Protein AF-A0AA51BH95-F1 (afdb_monomer)

Organism: NCBI:txid2847429

Radius of gyration: 32.67 Å; Cα contacts (8 Å, |Δi|>4): 1; chains: 1; bounding box: 73×71×39 Å

Secondary structure (DSSP, 8-state):
--HHHHHTT--TTS-PPPP----------------HHHHHHHHHHHTTTT-S-S-----

Foldseek 3Di:
DCVVVVVVVDDPPPDPDPDPDPDPDDPDPDDDDDDPVNVVVCVVCVVVVVPDDDDDDDD

Sequence (59 aa):
MDRLLRLGGGMPGLSQPPPPTDAPVVDTAEQVYISSLALLKMLKHGRAGSNGGYGSHVR

Structure (mmCIF, N/CA/C/O backbone):
data_AF-A0AA51BH95-F1
#
_entry.id   AF-A0AA51BH95-F1
#
loop_
_atom_site.group_PDB
_atom_site.id
_atom_site.type_symbol
_atom_site.label_atom_id
_atom_site.label_alt_id
_atom_site.label_comp_id
_atom_site.label_asym_id
_atom_site.label_entity_id
_atom_site.label_seq_id
_atom_site.pdbx_PDB_ins_code
_atom_site.Cartn_x
_atom_site.Cartn_y
_atom_site.Cartn_z
_atom_site.occupancy
_atom_site.B_iso_or_equiv
_atom_site.auth_seq_id
_atom_site.auth_comp_id
_atom_site.auth_asym_id
_atom_site.auth_atom_id
_atom_site.pdbx_PDB_model_num
ATOM 1 N N . MET A 1 1 ? -42.352 62.363 2.719 1.00 56.56 1 MET A N 1
ATOM 2 C CA . MET A 1 1 ? -42.703 60.931 2.556 1.00 56.56 1 MET A CA 1
ATOM 3 C C . MET A 1 1 ? -41.428 60.095 2.388 1.00 56.56 1 MET A C 1
ATOM 5 O O . MET A 1 1 ? -41.382 59.157 1.612 1.00 56.56 1 MET A O 1
ATOM 9 N N . ASP A 1 2 ? -40.392 60.403 3.172 1.00 58.88 2 ASP A N 1
ATOM 10 C CA . ASP A 1 2 ? -39.005 59.983 2.898 1.00 58.88 2 ASP A CA 1
ATOM 11 C C . ASP A 1 2 ? -38.495 58.957 3.922 1.00 58.88 2 ASP A C 1
ATOM 13 O O . ASP A 1 2 ? -37.480 58.295 3.728 1.00 58.88 2 ASP A O 1
ATOM 17 N N . ARG A 1 3 ? -39.239 58.778 5.023 1.00 59.22 3 ARG A N 1
ATOM 18 C CA . ARG A 1 3 ? -38.963 57.756 6.044 1.00 59.22 3 ARG A CA 1
ATOM 19 C C . ARG A 1 3 ? -39.404 56.352 5.611 1.00 59.22 3 ARG A C 1
ATOM 21 O O . ARG A 1 3 ? -38.752 55.386 5.985 1.00 59.22 3 ARG A O 1
ATOM 28 N N . LEU A 1 4 ? -40.448 56.244 4.781 1.00 59.56 4 LEU A N 1
ATOM 29 C CA . LEU A 1 4 ? -40.858 54.985 4.137 1.00 59.56 4 LEU A CA 1
ATOM 30 C C . LEU A 1 4 ? -39.880 54.569 3.029 1.00 59.56 4 LEU A C 1
ATOM 32 O O . LEU A 1 4 ? -39.570 53.391 2.900 1.00 59.56 4 LEU A O 1
ATOM 36 N N . LEU A 1 5 ? -39.324 55.535 2.290 1.00 61.50 5 LEU A N 1
ATOM 37 C CA . LEU A 1 5 ? -38.324 55.276 1.250 1.00 61.50 5 LEU A CA 1
ATOM 38 C C . LEU A 1 5 ? -36.981 54.799 1.836 1.00 61.50 5 LEU A C 1
ATOM 40 O O . LEU A 1 5 ? -36.278 54.012 1.212 1.00 61.50 5 LEU A O 1
ATOM 44 N N . ARG A 1 6 ? 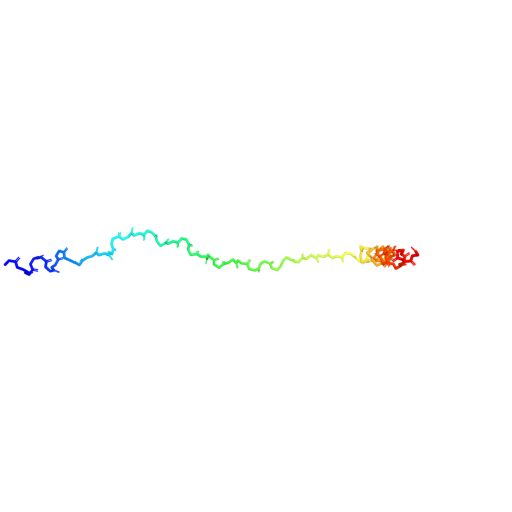-36.650 55.208 3.069 1.00 57.81 6 ARG A N 1
ATOM 45 C CA . ARG A 1 6 ? -35.438 54.762 3.777 1.00 57.81 6 ARG A CA 1
ATOM 46 C C . ARG A 1 6 ? -35.585 53.393 4.458 1.00 57.81 6 ARG A C 1
ATOM 48 O O . ARG A 1 6 ? -34.580 52.718 4.647 1.00 57.81 6 ARG A O 1
ATOM 55 N N . LEU A 1 7 ? -36.811 52.961 4.770 1.00 58.84 7 LEU A N 1
ATOM 56 C CA . LEU A 1 7 ? -37.104 51.582 5.194 1.00 58.84 7 LEU A CA 1
ATOM 57 C C . LEU A 1 7 ? -37.270 50.630 3.991 1.00 58.84 7 LEU A C 1
ATOM 59 O O . LEU A 1 7 ? -37.015 49.441 4.121 1.00 58.84 7 LEU A O 1
ATOM 63 N N . GLY A 1 8 ? -37.611 51.155 2.807 1.00 54.47 8 GLY A N 1
ATOM 64 C CA . GLY A 1 8 ? -37.580 50.425 1.530 1.00 54.47 8 GLY A CA 1
ATOM 65 C C . GLY A 1 8 ? -36.187 50.295 0.895 1.00 54.47 8 GLY A C 1
ATOM 66 O O . GLY A 1 8 ? -36.036 49.600 -0.103 1.00 54.47 8 GLY A O 1
ATOM 67 N N . GLY A 1 9 ? -35.166 50.944 1.466 1.00 57.25 9 GLY A N 1
ATOM 68 C CA . GLY A 1 9 ? -33.768 50.850 1.024 1.00 57.25 9 GLY A CA 1
ATOM 69 C C . GLY A 1 9 ? -32.926 49.831 1.797 1.00 57.25 9 GLY A C 1
ATOM 70 O O . GLY A 1 9 ? -31.720 49.746 1.582 1.00 57.25 9 GLY A O 1
ATOM 71 N N . GLY A 1 10 ? -33.533 49.086 2.722 1.00 58.31 10 GLY A N 1
ATOM 72 C CA . GLY A 1 10 ? -32.837 48.159 3.606 1.00 58.31 10 GLY A CA 1
ATOM 73 C C . GLY A 1 10 ? -33.327 46.733 3.427 1.00 58.31 10 GLY A C 1
ATOM 74 O O . GLY A 1 10 ? -34.179 46.305 4.192 1.00 58.31 10 GLY A O 1
ATOM 75 N N . MET A 1 11 ? -32.786 46.023 2.432 1.00 60.28 11 MET A N 1
ATOM 76 C CA . MET A 1 11 ? -32.446 44.589 2.506 1.00 60.28 11 MET A CA 1
ATOM 77 C C . MET A 1 11 ? -31.881 44.084 1.161 1.00 60.28 11 MET A C 1
ATOM 79 O O . MET A 1 11 ? -32.499 43.257 0.490 1.00 60.28 11 MET A O 1
ATOM 83 N N . PRO A 1 12 ? -30.658 44.484 0.763 1.00 50.09 12 PRO A N 1
ATOM 84 C CA . PRO A 1 12 ? -29.796 43.590 -0.007 1.00 50.09 12 PRO A CA 1
ATOM 85 C C . PRO A 1 12 ? -29.346 42.456 0.935 1.00 50.09 12 PRO A C 1
ATOM 87 O O . PRO A 1 12 ? -28.224 42.430 1.424 1.00 50.09 12 PRO A O 1
ATOM 90 N N . GLY A 1 13 ? -30.285 41.589 1.308 1.00 57.56 13 GLY A N 1
ATOM 91 C CA . GLY A 1 13 ? -30.093 40.563 2.339 1.00 57.56 13 GLY A CA 1
ATOM 92 C C . GLY A 1 13 ? -31.020 39.359 2.194 1.00 57.56 13 GLY A C 1
ATOM 93 O O . GLY A 1 13 ? -30.975 38.448 3.016 1.00 57.56 13 GLY A O 1
ATOM 94 N N . LEU A 1 14 ? -31.839 39.315 1.139 1.00 56.44 14 LEU A N 1
ATOM 95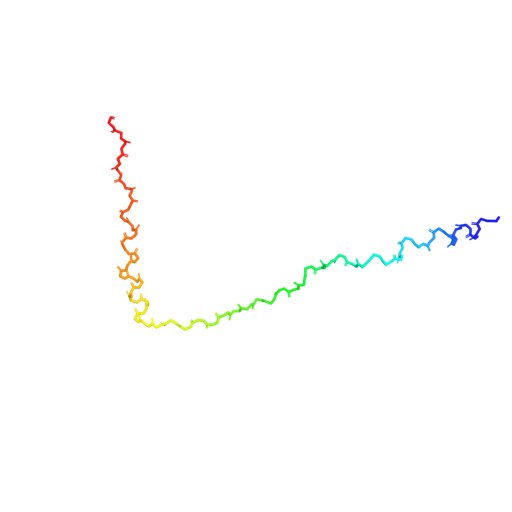 C CA . LEU A 1 14 ? -32.677 38.162 0.830 1.00 56.44 14 LEU A CA 1
ATOM 96 C C . LEU A 1 14 ? -31.862 37.117 0.062 1.00 56.44 14 LEU A C 1
ATOM 98 O O . LEU A 1 14 ? -31.898 37.030 -1.162 1.00 56.44 14 LEU A O 1
ATOM 102 N N . SER A 1 15 ? -31.115 36.345 0.853 1.00 61.38 15 SER A N 1
ATOM 103 C CA . SER A 1 15 ? -30.857 34.917 0.655 1.00 61.38 15 SER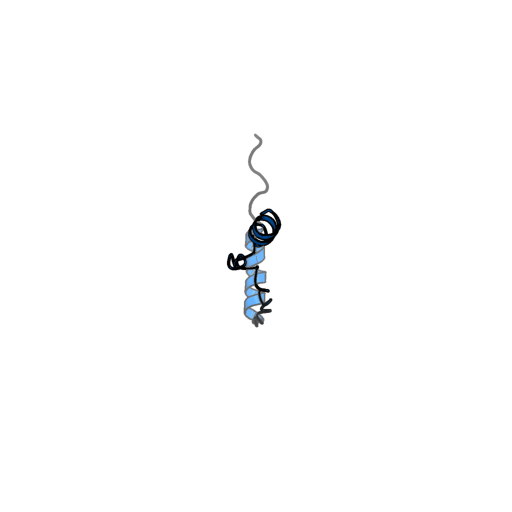 A CA 1
ATOM 104 C C . SER A 1 15 ? -30.422 34.495 -0.751 1.00 61.38 15 SER A C 1
ATOM 106 O O . SER A 1 15 ? -31.102 33.712 -1.414 1.00 61.38 15 SER A O 1
ATOM 108 N N . GLN A 1 16 ? -29.237 34.930 -1.175 1.00 62.25 16 GLN A N 1
ATOM 109 C CA . GLN A 1 16 ? -28.443 34.061 -2.037 1.00 62.25 16 GLN A CA 1
ATOM 110 C C . GLN A 1 16 ? -27.996 32.883 -1.154 1.00 62.25 16 GLN A C 1
ATOM 112 O O . GLN A 1 16 ? -27.424 33.144 -0.088 1.00 62.25 16 GLN A O 1
ATOM 117 N N . PRO A 1 17 ? -28.295 31.614 -1.504 1.00 65.56 17 PRO A N 1
ATOM 118 C CA . PRO A 1 17 ? -27.729 30.490 -0.773 1.00 65.56 17 PRO A CA 1
ATOM 119 C C . PRO A 1 17 ? -26.212 30.698 -0.752 1.00 65.56 17 PRO A C 1
ATOM 121 O O . PRO A 1 17 ? -25.645 31.012 -1.807 1.00 65.56 17 PRO A O 1
ATOM 124 N N . PRO A 1 18 ? -25.570 30.642 0.431 1.00 66.88 18 PRO A N 1
ATOM 125 C CA . PRO A 1 18 ? -24.135 30.841 0.520 1.00 66.88 18 PRO A CA 1
ATOM 126 C C . PRO A 1 18 ? -23.469 29.922 -0.510 1.00 66.88 18 PRO A C 1
ATOM 128 O O . PRO A 1 18 ? -23.900 28.769 -0.644 1.00 66.88 18 PRO A O 1
ATOM 131 N N . PRO A 1 19 ? -22.495 30.430 -1.291 1.00 68.31 19 PRO A N 1
ATOM 132 C CA . PRO A 1 19 ? -21.765 29.588 -2.227 1.00 68.31 19 PRO A CA 1
ATOM 133 C C . PRO A 1 19 ? -21.269 28.364 -1.455 1.00 68.31 19 PRO A C 1
ATOM 135 O O . PRO A 1 19 ? -20.900 28.534 -0.289 1.00 68.31 19 PRO A O 1
ATOM 138 N N . PRO A 1 20 ? -21.323 27.154 -2.044 1.00 71.06 20 PRO A N 1
ATOM 139 C CA . PRO A 1 20 ? -20.902 25.939 -1.362 1.00 71.06 20 PRO A CA 1
ATOM 140 C C . PRO A 1 20 ? -19.502 26.182 -0.810 1.00 71.06 20 PRO A C 1
ATOM 142 O O . PRO A 1 20 ? -18.539 26.335 -1.556 1.00 71.06 20 PRO A O 1
ATOM 145 N N . THR A 1 21 ? -19.430 26.353 0.506 1.00 74.69 21 THR A N 1
ATOM 146 C CA . THR A 1 21 ? -18.176 26.551 1.214 1.00 74.69 21 THR A CA 1
ATOM 147 C C . THR A 1 21 ? -17.418 25.247 1.086 1.00 74.69 21 THR A C 1
ATOM 149 O O . THR A 1 21 ? -18.049 24.199 1.244 1.00 74.69 21 THR A O 1
ATOM 152 N N . ASP A 1 22 ? -16.111 25.293 0.829 1.00 76.25 22 ASP A N 1
ATOM 153 C CA . ASP A 1 22 ? -15.277 24.095 0.908 1.00 76.25 22 ASP A CA 1
A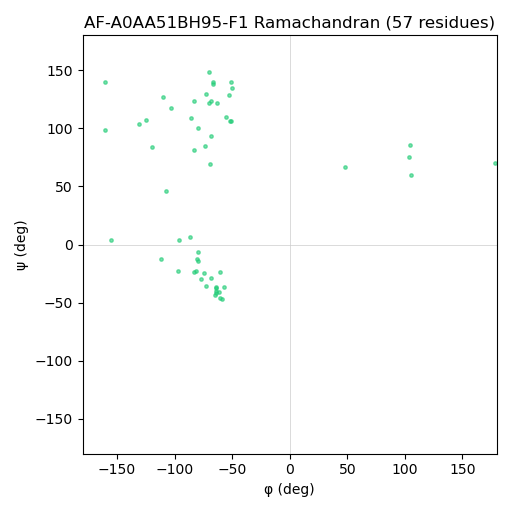TOM 154 C C . ASP A 1 22 ? -15.523 23.432 2.264 1.00 76.25 22 ASP A C 1
ATOM 156 O O . ASP A 1 22 ? -15.171 23.959 3.323 1.00 76.25 22 ASP A O 1
ATOM 160 N N . ALA A 1 23 ? -16.244 22.312 2.233 1.00 79.81 23 ALA A N 1
ATOM 161 C CA . ALA A 1 23 ? -16.497 21.536 3.424 1.00 79.81 23 ALA A CA 1
ATOM 162 C C . ALA A 1 23 ? -15.148 20.970 3.877 1.00 79.81 23 ALA A C 1
ATOM 164 O O . ALA A 1 23 ? -14.361 20.552 3.023 1.00 79.81 23 ALA A O 1
ATOM 165 N N . PRO A 1 24 ? -14.859 20.945 5.187 1.00 77.19 24 PRO A N 1
ATOM 166 C CA . PRO A 1 24 ? -13.640 20.327 5.679 1.00 77.19 24 PRO A CA 1
ATOM 167 C C . PRO A 1 24 ? -13.589 18.876 5.190 1.00 77.19 24 PRO A C 1
ATOM 169 O O . PRO A 1 24 ? -14.401 18.039 5.589 1.00 77.19 24 PRO A O 1
ATOM 172 N N . VAL A 1 25 ? -12.665 18.607 4.268 1.00 81.81 25 VAL A N 1
ATOM 173 C CA . VAL A 1 25 ? -12.412 17.268 3.746 1.00 81.81 25 VAL A CA 1
ATOM 174 C C . VAL A 1 25 ? -11.708 16.490 4.846 1.00 81.81 25 VAL A C 1
ATOM 176 O O . VAL A 1 25 ? -10.755 16.972 5.453 1.00 81.81 25 VAL A O 1
ATOM 179 N N . VAL A 1 26 ? -12.217 15.299 5.143 1.00 81.19 26 VAL A N 1
ATOM 180 C CA . VAL A 1 26 ? -11.609 14.419 6.138 1.00 81.19 26 VAL A CA 1
ATOM 181 C C . VAL A 1 26 ? -10.290 13.898 5.578 1.00 81.19 26 VAL A C 1
ATOM 183 O O . VAL A 1 26 ? -10.286 13.224 4.549 1.00 81.19 26 VAL A O 1
ATOM 186 N N . ASP A 1 27 ? -9.188 14.157 6.281 1.00 81.25 27 ASP A N 1
ATOM 187 C CA . ASP A 1 27 ? -7.911 13.494 6.027 1.00 81.25 27 ASP A CA 1
ATOM 188 C C . ASP A 1 27 ? -8.035 12.020 6.424 1.00 81.25 27 ASP A C 1
ATOM 190 O O . ASP A 1 27 ? -7.880 11.630 7.585 1.00 81.25 27 ASP A O 1
ATOM 194 N N . THR A 1 28 ? -8.367 11.174 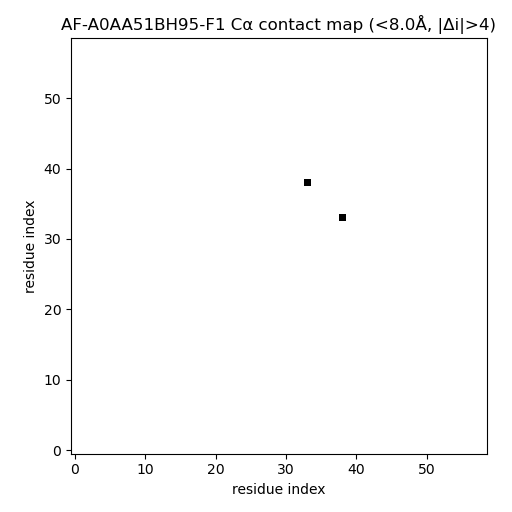5.454 1.00 83.75 28 THR A N 1
ATOM 195 C CA . THR A 1 28 ? -8.403 9.731 5.667 1.00 83.75 28 THR A CA 1
ATOM 196 C C . THR A 1 28 ? -6.977 9.197 5.606 1.00 83.75 28 THR A C 1
ATOM 198 O O . THR A 1 28 ? -6.419 9.000 4.526 1.00 83.75 28 THR A O 1
ATOM 201 N N . ALA A 1 29 ? -6.371 8.951 6.765 1.00 83.50 29 ALA A N 1
ATOM 202 C CA . ALA A 1 29 ? -5.126 8.196 6.849 1.00 83.50 29 ALA A CA 1
ATOM 203 C C . ALA A 1 29 ? -5.421 6.707 6.593 1.00 83.50 29 ALA A C 1
ATOM 205 O O . ALA A 1 29 ? -5.656 5.937 7.524 1.00 83.50 29 ALA A O 1
ATOM 206 N N . GLU A 1 30 ? -5.469 6.304 5.321 1.00 86.25 30 GLU A N 1
ATOM 207 C CA . GLU A 1 30 ? -5.652 4.902 4.943 1.00 86.25 30 GLU A CA 1
ATOM 208 C C . GLU A 1 30 ? -4.469 4.062 5.449 1.00 86.25 30 GLU A C 1
ATOM 210 O O . GLU A 1 30 ? -3.309 4.312 5.112 1.00 86.25 30 GLU A O 1
ATOM 215 N N . GLN A 1 31 ? -4.755 3.051 6.274 1.00 88.81 31 GLN A N 1
ATOM 216 C CA . GLN A 1 31 ? -3.731 2.131 6.753 1.00 88.81 31 GLN A CA 1
ATOM 217 C C . GLN A 1 31 ? -3.533 0.995 5.749 1.00 88.81 31 GLN A C 1
ATOM 219 O O . GLN A 1 31 ? -4.358 0.091 5.637 1.00 88.81 31 GLN A O 1
ATOM 224 N N . VAL A 1 32 ? -2.390 1.011 5.063 1.00 91.75 32 VAL A N 1
ATOM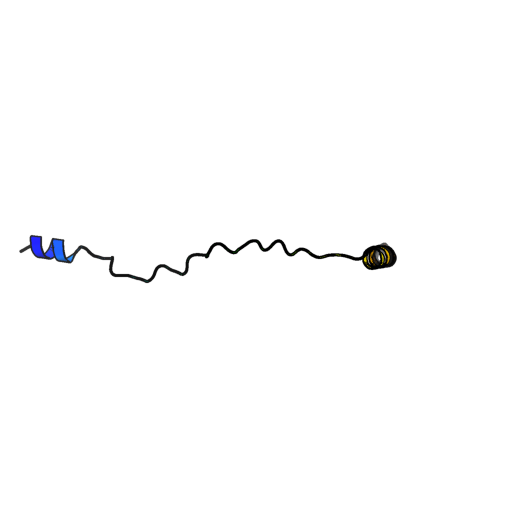 225 C CA . VAL A 1 32 ? -2.005 -0.040 4.117 1.00 91.75 32 VAL A CA 1
ATOM 226 C C . VAL A 1 32 ? -0.963 -0.958 4.753 1.00 91.75 32 VAL A C 1
ATOM 228 O O . VAL A 1 32 ? 0.154 -0.541 5.061 1.00 91.75 32 VAL A O 1
ATOM 231 N N . TYR A 1 33 ? -1.305 -2.236 4.917 1.00 94.38 33 TYR A N 1
ATOM 232 C CA . TYR A 1 33 ? -0.342 -3.260 5.323 1.00 94.38 33 TYR A CA 1
ATOM 233 C C . TYR A 1 33 ? 0.435 -3.759 4.107 1.00 94.38 33 TYR A C 1
ATOM 235 O O . TYR A 1 33 ? -0.141 -4.267 3.146 1.00 94.38 33 TYR A O 1
ATOM 243 N N . ILE A 1 34 ? 1.761 -3.662 4.164 1.00 94.00 34 ILE A N 1
ATOM 244 C CA . ILE A 1 34 ? 2.644 -4.126 3.094 1.00 94.00 34 ILE A CA 1
ATOM 245 C C . ILE A 1 34 ? 3.405 -5.357 3.584 1.00 94.00 34 ILE A C 1
ATOM 247 O O . ILE A 1 34 ? 4.054 -5.324 4.627 1.00 94.00 34 ILE A O 1
ATOM 251 N N . SER A 1 35 ? 3.341 -6.453 2.823 1.00 96.38 35 SER A N 1
ATOM 252 C CA . SER A 1 35 ? 4.101 -7.665 3.151 1.00 96.38 35 SER A CA 1
ATOM 253 C C . SER A 1 35 ? 5.605 -7.473 2.932 1.00 96.38 35 SER A C 1
ATOM 255 O O . SER A 1 35 ? 6.034 -6.796 1.993 1.00 96.38 35 SER A O 1
ATOM 257 N N . SER A 1 36 ? 6.424 -8.159 3.733 1.00 95.81 36 SER A N 1
ATOM 258 C CA . SER A 1 36 ? 7.885 -8.150 3.576 1.00 95.81 36 SER A CA 1
ATOM 259 C C . SER A 1 36 ? 8.326 -8.612 2.180 1.00 95.81 36 SER A C 1
ATOM 261 O O . SER A 1 36 ? 9.256 -8.051 1.607 1.00 95.81 36 SER A O 1
ATOM 263 N N . LEU A 1 37 ? 7.628 -9.591 1.584 1.00 95.69 37 LEU A N 1
ATOM 264 C CA . LEU A 1 37 ? 7.911 -10.061 0.224 1.00 95.69 37 LEU A CA 1
ATOM 265 C C . LEU A 1 37 ? 7.677 -8.964 -0.826 1.00 95.69 37 LEU A C 1
ATOM 267 O O . LEU A 1 37 ? 8.480 -8.828 -1.750 1.00 95.69 37 LEU A O 1
ATOM 271 N N . ALA A 1 38 ? 6.597 -8.185 -0.700 1.00 93.56 38 ALA A N 1
ATOM 272 C CA . ALA A 1 38 ? 6.317 -7.078 -1.612 1.00 93.56 38 ALA A CA 1
ATOM 273 C C . ALA A 1 38 ? 7.440 -6.032 -1.564 1.00 93.56 38 ALA A C 1
ATOM 275 O O . ALA A 1 38 ? 7.966 -5.667 -2.616 1.00 93.56 38 ALA A O 1
ATOM 276 N N . LEU A 1 39 ? 7.891 -5.655 -0.361 1.00 94.06 39 LEU A N 1
ATOM 277 C CA . LEU A 1 39 ? 9.024 -4.740 -0.179 1.00 94.06 39 LEU A CA 1
ATOM 278 C C . LEU A 1 39 ? 10.306 -5.276 -0.834 1.00 94.06 39 LEU A C 1
ATOM 280 O O . LEU A 1 39 ? 10.963 -4.562 -1.592 1.00 94.06 39 LEU A O 1
ATOM 284 N N . LEU A 1 40 ? 10.637 -6.553 -0.625 1.00 93.50 40 LEU A N 1
ATOM 285 C CA . LEU A 1 40 ? 11.814 -7.183 -1.239 1.00 93.50 40 LEU A CA 1
ATOM 286 C C . LEU A 1 40 ? 11.740 -7.187 -2.773 1.00 93.50 40 LEU A C 1
ATOM 288 O O . LEU A 1 40 ? 12.735 -6.914 -3.451 1.00 93.50 40 LEU A O 1
ATOM 292 N N . LYS A 1 41 ? 10.558 -7.455 -3.341 1.00 93.31 41 LYS A N 1
ATOM 293 C CA . LYS A 1 41 ? 10.343 -7.386 -4.793 1.00 93.31 41 LYS A CA 1
ATOM 294 C C . LYS A 1 41 ? 10.523 -5.961 -5.314 1.00 93.31 41 LYS A C 1
ATOM 296 O O . LYS A 1 41 ? 11.124 -5.798 -6.374 1.00 93.31 41 LYS A O 1
ATOM 301 N N . MET A 1 42 ? 10.060 -4.949 -4.587 1.00 91.94 42 MET A N 1
ATOM 302 C CA . MET A 1 42 ? 10.226 -3.544 -4.973 1.00 91.94 42 MET A CA 1
ATOM 303 C C . MET A 1 42 ? 11.699 -3.125 -4.964 1.00 91.94 42 MET A C 1
ATOM 305 O O . MET A 1 42 ? 12.167 -2.531 -5.933 1.00 91.94 42 MET A O 1
ATOM 309 N N . LEU A 1 43 ? 12.462 -3.515 -3.940 1.00 89.19 43 LEU A N 1
ATOM 310 C CA . LEU A 1 43 ? 13.900 -3.228 -3.867 1.00 89.19 43 LEU A CA 1
ATOM 311 C C . LEU A 1 43 ? 14.696 -3.914 -4.989 1.00 89.19 43 LEU A C 1
ATOM 313 O O . LEU A 1 43 ? 15.619 -3.318 -5.544 1.00 89.19 43 LEU A O 1
ATOM 317 N N . LYS A 1 44 ? 14.313 -5.139 -5.373 1.00 86.62 44 LYS A N 1
ATOM 318 C CA . LYS A 1 44 ? 14.952 -5.868 -6.480 1.00 86.62 44 LYS A CA 1
ATOM 319 C C . LYS A 1 44 ? 14.774 -5.167 -7.835 1.00 86.62 44 LYS A C 1
ATOM 321 O O . LYS A 1 44 ? 15.698 -5.185 -8.642 1.00 86.62 44 LYS A O 1
ATOM 326 N N . HIS A 1 45 ? 13.610 -4.566 -8.089 1.00 85.94 45 HIS A N 1
ATOM 327 C CA . HIS A 1 45 ? 13.285 -3.961 -9.391 1.00 85.94 45 HIS A CA 1
ATOM 328 C C . HIS A 1 45 ? 13.536 -2.447 -9.444 1.00 85.94 45 HIS A C 1
ATOM 330 O O . HIS A 1 45 ? 13.785 -1.921 -10.524 1.00 85.94 45 HIS A O 1
ATOM 336 N N . GLY A 1 46 ? 13.560 -1.745 -8.305 1.00 67.00 46 GLY A N 1
ATOM 337 C CA . GLY A 1 46 ? 13.838 -0.303 -8.251 1.00 67.00 46 GLY A CA 1
ATOM 338 C C . GLY A 1 46 ? 15.221 0.089 -8.789 1.00 67.00 46 GLY A C 1
ATOM 339 O O . GLY A 1 46 ? 15.399 1.204 -9.268 1.00 67.00 46 GLY A O 1
ATOM 34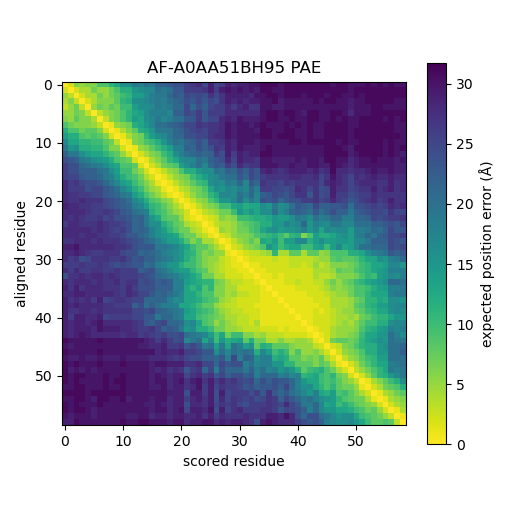0 N N . ARG A 1 47 ? 16.190 -0.842 -8.797 1.00 64.38 47 ARG A N 1
ATOM 341 C CA . ARG A 1 47 ? 17.516 -0.643 -9.416 1.00 64.38 47 ARG A CA 1
ATOM 342 C C . ARG A 1 47 ? 17.550 -0.808 -10.938 1.00 64.38 47 ARG A C 1
ATOM 344 O O . ARG A 1 47 ? 18.522 -0.393 -11.558 1.00 64.38 47 ARG A O 1
ATOM 351 N N . ALA A 1 48 ? 16.514 -1.375 -11.554 1.00 61.62 48 ALA A N 1
ATOM 352 C CA . ALA A 1 48 ? 16.439 -1.487 -13.012 1.00 61.62 48 ALA A CA 1
ATOM 353 C C . ALA A 1 48 ? 16.112 -0.139 -13.686 1.00 61.62 48 ALA A C 1
ATOM 355 O O . ALA A 1 48 ? 16.474 0.071 -14.839 1.00 61.62 48 ALA A O 1
ATOM 356 N N . GLY A 1 49 ? 15.473 0.790 -12.961 1.00 61.69 49 GLY A N 1
ATOM 357 C CA . GLY A 1 49 ? 15.073 2.104 -13.478 1.00 61.69 49 GLY A CA 1
ATOM 358 C C . GLY A 1 49 ? 16.183 3.159 -13.522 1.00 61.69 49 GLY A C 1
ATOM 359 O O . GLY A 1 49 ? 16.008 4.185 -14.167 1.00 61.69 49 GLY A O 1
ATOM 360 N N . SER A 1 50 ? 17.334 2.926 -12.881 1.00 61.53 50 SER A N 1
ATOM 361 C CA . SER A 1 50 ? 18.453 3.883 -12.868 1.00 61.53 50 SER A CA 1
ATOM 362 C C . SER A 1 50 ? 19.410 3.741 -14.058 1.00 61.53 50 SER A C 1
ATOM 364 O O . SER A 1 50 ? 20.447 4.395 -14.079 1.00 61.53 50 SER A O 1
ATOM 366 N N . ASN A 1 51 ? 19.095 2.887 -15.039 1.00 63.72 51 ASN A N 1
ATOM 367 C CA . ASN A 1 51 ? 19.930 2.638 -16.221 1.00 63.72 51 ASN A CA 1
ATOM 368 C C . ASN A 1 51 ? 19.330 3.252 -17.499 1.00 63.72 51 ASN A C 1
ATOM 370 O O . ASN A 1 51 ? 19.255 2.616 -18.548 1.00 63.72 51 ASN A O 1
ATOM 374 N N . GLY A 1 52 ? 18.888 4.506 -17.405 1.00 65.12 52 GLY A N 1
ATOM 375 C CA . GLY A 1 52 ? 18.476 5.314 -18.548 1.00 65.12 52 GLY A CA 1
ATOM 376 C C . GLY A 1 52 ? 19.142 6.685 -18.505 1.00 65.12 52 GLY A C 1
ATOM 377 O O . GLY A 1 52 ? 18.711 7.544 -17.747 1.00 65.12 52 GLY A O 1
ATOM 378 N N . GLY A 1 53 ? 20.161 6.895 -19.345 1.00 65.56 53 GLY A N 1
ATOM 379 C CA . GLY A 1 53 ? 20.543 8.240 -19.782 1.00 65.56 53 GLY A CA 1
ATOM 380 C C . GLY A 1 53 ? 21.809 8.848 -19.176 1.00 65.56 53 GLY A C 1
ATOM 381 O O . GLY A 1 53 ? 21.759 9.954 -18.656 1.00 65.56 53 GLY A O 1
ATOM 382 N N . TYR A 1 54 ? 22.966 8.209 -19.355 1.00 65.88 54 TYR A N 1
ATOM 383 C CA . TYR A 1 54 ? 24.219 8.962 -19.466 1.00 65.88 54 TYR A CA 1
ATOM 384 C C . TYR A 1 54 ? 24.919 8.576 -20.772 1.00 65.88 54 TYR A C 1
ATOM 386 O O . TYR A 1 54 ? 25.457 7.482 -20.892 1.00 65.88 54 TYR A O 1
ATOM 394 N N . GLY A 1 55 ? 24.898 9.486 -21.751 1.00 65.69 55 GLY A N 1
ATOM 395 C CA . GLY A 1 55 ? 25.793 9.446 -22.910 1.00 65.69 55 GLY A CA 1
ATOM 396 C C . GLY A 1 55 ? 25.178 8.980 -24.230 1.00 65.69 55 GLY A C 1
ATOM 397 O O . GLY A 1 55 ? 25.350 7.841 -24.642 1.00 65.69 55 GLY A O 1
ATOM 398 N N . SER A 1 56 ? 24.568 9.898 -24.976 1.00 64.44 56 SER A N 1
ATOM 399 C CA . SER A 1 56 ? 24.784 9.983 -26.428 1.00 64.44 56 SER A CA 1
ATOM 400 C C . SER A 1 56 ? 24.360 11.375 -26.892 1.00 64.44 56 SER A C 1
ATOM 402 O O . SER A 1 56 ? 23.332 11.855 -26.432 1.00 64.44 56 SER A O 1
ATOM 404 N N . HIS A 1 57 ? 25.133 11.970 -27.804 1.00 64.75 57 HIS A N 1
ATOM 405 C CA . HIS A 1 57 ? 25.052 13.330 -28.379 1.00 64.75 57 HIS A CA 1
ATOM 406 C C . HIS A 1 57 ? 26.091 14.317 -27.831 1.00 64.75 57 HIS A C 1
ATOM 408 O O . HIS A 1 57 ? 25.747 15.184 -27.046 1.00 64.75 57 HIS A O 1
ATOM 414 N N . VAL A 1 58 ? 27.347 14.172 -28.281 1.00 64.88 58 VAL A N 1
ATOM 415 C CA . VAL A 1 58 ? 28.141 15.217 -28.971 1.00 64.88 58 VAL A CA 1
ATOM 416 C C . VAL A 1 58 ? 29.271 14.4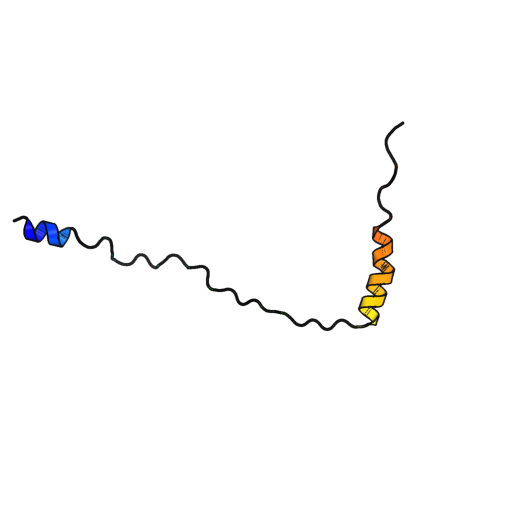89 -29.725 1.00 64.88 58 VAL A C 1
ATOM 418 O O . VAL A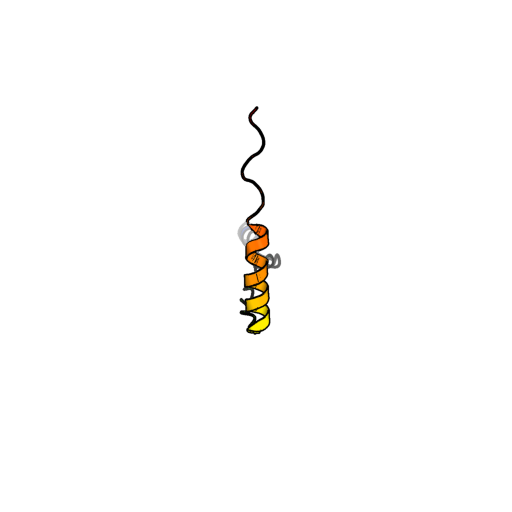 1 58 ? 30.268 14.080 -29.131 1.00 64.88 58 VAL A O 1
ATOM 421 N N . ARG A 1 59 ? 29.082 14.269 -31.027 1.00 66.88 59 ARG A N 1
ATOM 422 C CA . ARG A 1 59 ? 30.135 14.092 -32.036 1.00 66.88 59 ARG A CA 1
ATOM 423 C C . ARG A 1 59 ? 29.727 14.904 -33.251 1.00 66.88 59 ARG A C 1
ATOM 425 O O . ARG A 1 59 ? 28.501 14.945 -33.499 1.00 66.88 59 ARG A O 1
#

Mean predicted aligned error: 18.75 Å

pLDDT: mean 72.81, std 13.82, range [50.09, 96.38]

Solvent-accessible surface area (backbone atoms only — not comparable to full-atom values): 4381 Å² total; per-residue (Å²): 131,62,70,63,55,59,61,72,68,67,67,102,69,82,73,71,76,75,72,86,66,87,67,88,75,78,85,76,81,80,86,79,88,78,55,72,66,58,53,53,53,49,63,67,51,60,66,66,71,77,78,73,87,85,88,86,90,89,129